Protein AF-A0A9X1LYZ7-F1 (afdb_monomer_lite)

Radius of gyration: 23.99 Å; chains: 1; bounding box: 40×82×45 Å

Sequence (84 aa):
MSETHKLSRNEAAEFLAELGRDISAARLRVTIDGKLGRETPAPVKKLASLPDPPSIDVSGAEASPDESVIESGEAAGVRSRLKQ

Foldseek 3Di:
DDDPPDDDLVRVQVVLVVLQVLLVVLLVVVVVCVVVVHDDDPVSVVSVPDDRGDHDPPVDPPPDDDDDDDDPPPDDDDDDDDDD

pLDDT: mean 78.15, std 20.77, range [38.75, 98.5]

Secondary structure (DSSP, 8-state):
--------HHHHHHHHHHHHHHHHHHHHHHHHHHHTTPPPPHHHHHHHTSPPPPPP----------------------------

Structure (mmCIF, N/CA/C/O backbone):
data_AF-A0A9X1LYZ7-F1
#
_entry.id   AF-A0A9X1LYZ7-F1
#
loop_
_atom_site.group_PDB
_atom_site.id
_atom_site.type_symbol
_atom_site.label_atom_id
_atom_site.label_alt_id
_atom_site.label_comp_id
_atom_site.label_asym_id
_atom_site.label_entity_id
_atom_site.label_seq_id
_atom_site.pdbx_PDB_ins_code
_atom_site.Cartn_x
_atom_site.Cartn_y
_atom_site.Cartn_z
_atom_site.occupancy
_atom_site.B_iso_or_equiv
_atom_site.auth_seq_id
_atom_site.auth_comp_id
_atom_site.auth_asym_id
_atom_site.auth_atom_id
_atom_site.pdbx_PDB_model_num
ATOM 1 N N . MET A 1 1 ? 13.963 25.186 -18.038 1.00 38.75 1 MET A N 1
ATOM 2 C CA . MET A 1 1 ? 14.688 23.977 -18.473 1.00 38.75 1 MET A CA 1
ATOM 3 C C . MET A 1 1 ? 14.671 23.025 -17.290 1.00 38.75 1 MET A C 1
ATOM 5 O O . MET A 1 1 ? 15.343 23.320 -16.314 1.00 38.75 1 MET A O 1
ATOM 9 N N . SER A 1 2 ? 13.829 21.993 -17.300 1.00 52.47 2 SER A N 1
ATOM 10 C CA . SER A 1 2 ? 13.755 21.034 -16.189 1.00 52.47 2 SER A CA 1
ATOM 11 C C . SER A 1 2 ? 14.646 19.849 -16.539 1.00 52.47 2 SER A C 1
ATOM 13 O O . SER A 1 2 ? 14.328 19.108 -17.467 1.00 52.47 2 SER A O 1
ATOM 15 N N . GLU A 1 3 ? 15.782 19.704 -15.860 1.00 56.56 3 GLU A N 1
ATOM 16 C CA . GLU A 1 3 ? 16.630 18.520 -15.998 1.00 56.56 3 GLU A CA 1
ATOM 17 C C . GLU A 1 3 ? 15.855 17.295 -15.510 1.00 56.56 3 GLU A C 1
ATOM 19 O O . GLU A 1 3 ? 15.515 17.171 -14.335 1.00 56.56 3 GLU A O 1
ATOM 24 N N . THR A 1 4 ? 15.540 16.377 -16.420 1.00 65.12 4 THR A N 1
ATOM 25 C CA . THR A 1 4 ? 15.046 15.056 -16.040 1.00 65.12 4 THR A CA 1
ATOM 26 C C . THR A 1 4 ? 16.245 14.241 -15.577 1.00 65.12 4 THR A C 1
ATOM 28 O O . THR A 1 4 ? 16.956 13.666 -16.404 1.00 65.12 4 THR A O 1
ATOM 31 N N . HIS A 1 5 ? 16.492 14.222 -14.268 1.00 61.91 5 HIS A N 1
ATOM 32 C CA . HIS A 1 5 ? 17.48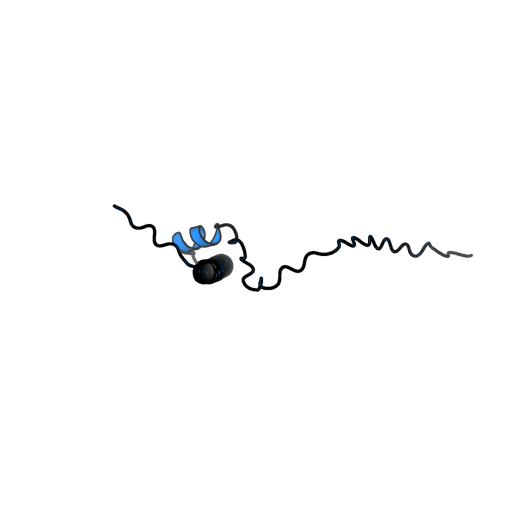4 13.339 -13.666 1.00 61.91 5 HIS A CA 1
ATOM 33 C C . HIS A 1 5 ? 17.033 11.894 -13.925 1.00 61.91 5 HIS A C 1
ATOM 35 O O . HIS A 1 5 ? 16.086 11.401 -13.313 1.00 61.91 5 HIS A O 1
ATOM 41 N N . LYS A 1 6 ? 17.637 11.239 -14.922 1.00 74.06 6 LYS A N 1
ATOM 42 C CA . LYS A 1 6 ? 17.351 9.835 -15.218 1.00 74.06 6 LYS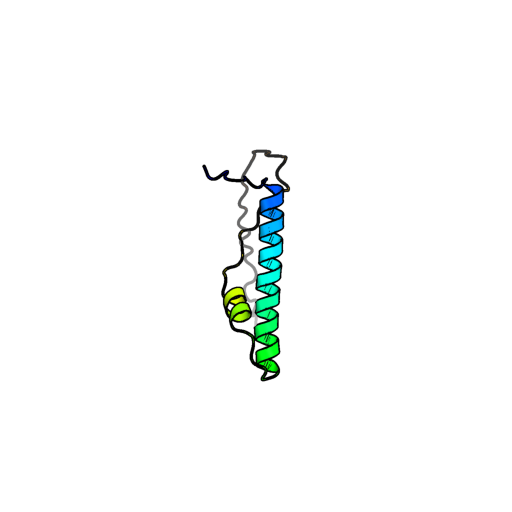 A CA 1
ATOM 43 C C . LYS A 1 6 ? 17.989 9.003 -14.114 1.00 74.06 6 LYS A C 1
ATOM 45 O O . LYS A 1 6 ? 19.212 8.946 -14.040 1.00 74.06 6 LYS A O 1
ATOM 50 N N . LEU A 1 7 ? 17.159 8.400 -13.268 1.00 73.31 7 LEU A N 1
ATOM 51 C CA . LEU A 1 7 ? 17.614 7.379 -12.332 1.00 73.31 7 LEU A CA 1
ATOM 52 C C . LEU A 1 7 ? 18.216 6.221 -13.131 1.00 73.31 7 LEU A C 1
ATOM 54 O O . LEU A 1 7 ? 17.662 5.802 -14.155 1.00 73.31 7 LEU A O 1
ATOM 58 N N . SER A 1 8 ? 19.353 5.717 -12.668 1.00 85.06 8 SER A N 1
ATOM 59 C CA . SER A 1 8 ? 19.927 4.476 -13.172 1.00 85.06 8 SER A CA 1
ATOM 60 C C . SER A 1 8 ? 18.945 3.323 -12.952 1.00 85.06 8 SER A C 1
ATOM 62 O O . SER A 1 8 ? 18.129 3.346 -12.031 1.00 85.06 8 SER A O 1
ATOM 64 N N . ARG A 1 9 ? 19.035 2.268 -13.771 1.00 82.81 9 ARG A N 1
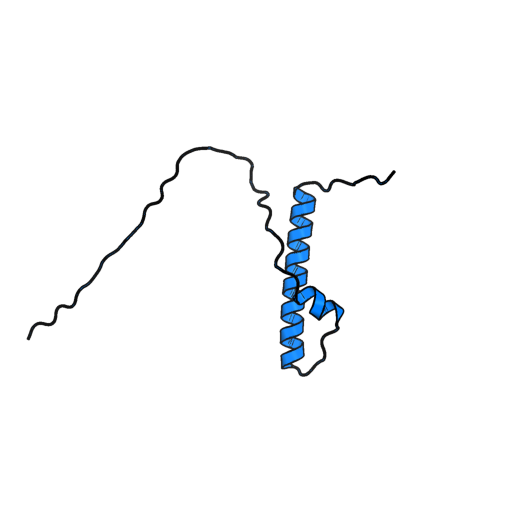ATOM 65 C CA . ARG A 1 9 ? 18.203 1.060 -13.617 1.00 82.81 9 ARG A CA 1
ATOM 66 C C . ARG A 1 9 ? 18.291 0.483 -12.200 1.00 82.81 9 ARG A C 1
ATOM 68 O O . ARG A 1 9 ? 17.279 0.034 -11.673 1.00 82.81 9 ARG A O 1
ATOM 75 N N . ASN A 1 10 ? 19.477 0.523 -11.594 1.00 86.56 10 ASN A N 1
ATOM 76 C CA . ASN A 1 10 ? 19.701 0.006 -10.244 1.00 86.56 10 ASN A CA 1
ATOM 77 C C . ASN A 1 10 ? 19.047 0.903 -9.186 1.00 86.56 10 ASN A C 1
ATOM 79 O O . ASN A 1 10 ? 18.340 0.400 -8.324 1.00 86.56 10 ASN A O 1
ATOM 83 N N . GLU A 1 11 ? 19.185 2.225 -9.314 1.00 88.06 11 GLU A N 1
ATOM 84 C CA . GLU A 1 11 ? 18.536 3.195 -8.419 1.00 88.06 11 GLU A CA 1
ATOM 85 C C . GLU A 1 11 ? 17.008 3.098 -8.508 1.00 88.06 11 GLU A C 1
ATOM 87 O O . GLU A 1 11 ? 16.309 3.145 -7.499 1.00 88.06 11 GLU A O 1
ATOM 92 N N . ALA A 1 12 ? 16.473 2.899 -9.716 1.00 88.88 12 ALA A N 1
ATOM 93 C CA . ALA A 1 12 ? 15.049 2.672 -9.917 1.00 88.88 12 ALA A CA 1
ATOM 94 C C . ALA A 1 12 ? 14.582 1.362 -9.259 1.00 88.88 12 ALA A C 1
ATOM 96 O O . ALA A 1 12 ? 13.516 1.331 -8.648 1.00 88.88 12 ALA A O 1
ATOM 97 N N . ALA A 1 13 ? 15.371 0.288 -9.356 1.00 89.38 13 ALA A N 1
ATOM 98 C CA . ALA A 1 13 ? 15.051 -0.989 -8.723 1.00 89.38 13 ALA A CA 1
ATOM 99 C C . ALA A 1 13 ? 15.063 -0.890 -7.190 1.00 89.38 13 ALA A C 1
ATOM 101 O O . ALA A 1 13 ? 14.140 -1.378 -6.537 1.00 89.38 13 ALA A O 1
ATOM 102 N N . GLU A 1 14 ? 16.066 -0.220 -6.620 1.00 91.38 14 GLU A N 1
ATOM 103 C CA . GLU A 1 14 ? 16.168 0.024 -5.178 1.00 91.38 14 GLU A CA 1
ATOM 104 C C . GLU A 1 14 ? 14.994 0.858 -4.665 1.00 91.38 14 GLU A C 1
ATOM 106 O O . GLU A 1 14 ? 14.353 0.474 -3.684 1.00 91.38 14 GLU A O 1
ATOM 111 N N . PHE A 1 15 ? 14.651 1.933 -5.378 1.00 92.88 15 PHE A N 1
ATOM 112 C CA . PHE A 1 15 ? 13.512 2.782 -5.049 1.00 92.88 15 PHE A CA 1
ATOM 113 C C . PHE A 1 15 ? 12.186 2.010 -5.067 1.00 92.88 15 PHE A C 1
ATOM 115 O O . PHE A 1 15 ? 11.382 2.123 -4.143 1.00 92.88 15 PHE A O 1
ATOM 122 N N . LEU A 1 16 ? 11.947 1.186 -6.092 1.00 93.50 16 LEU A N 1
ATOM 123 C CA . LEU A 1 16 ? 10.730 0.372 -6.177 1.00 93.50 16 LEU A CA 1
ATOM 124 C C . LEU A 1 16 ? 10.670 -0.689 -5.073 1.00 93.50 16 LEU A C 1
ATOM 126 O O . LEU A 1 16 ? 9.599 -0.928 -4.511 1.00 93.50 16 LEU A O 1
ATOM 130 N N . ALA A 1 17 ? 11.805 -1.296 -4.723 1.00 92.94 17 ALA A N 1
ATOM 131 C CA . ALA A 1 17 ? 11.882 -2.243 -3.618 1.00 92.94 17 ALA A CA 1
ATOM 132 C C . ALA A 1 17 ? 11.601 -1.570 -2.265 1.00 92.94 17 ALA A C 1
ATOM 134 O O . ALA A 1 17 ? 10.902 -2.138 -1.425 1.00 92.94 17 ALA A O 1
ATOM 135 N N . GLU A 1 18 ? 12.120 -0.360 -2.048 1.00 95.12 18 GLU A N 1
ATOM 136 C CA . GLU A 1 18 ? 11.831 0.441 -0.857 1.00 95.12 18 GLU A CA 1
ATOM 137 C C . GLU A 1 18 ? 10.352 0.820 -0.778 1.00 95.12 18 GLU A C 1
ATOM 139 O O . GLU A 1 18 ? 9.698 0.518 0.220 1.00 95.12 18 GLU A O 1
ATOM 144 N N . LEU A 1 19 ? 9.786 1.339 -1.868 1.00 95.69 19 LEU A N 1
ATOM 145 C CA . LEU A 1 19 ? 8.364 1.661 -1.953 1.00 95.69 19 LEU A CA 1
ATOM 146 C C . LEU A 1 19 ? 7.478 0.439 -1.654 1.00 95.69 19 LEU A C 1
ATOM 148 O O . LEU A 1 19 ? 6.468 0.550 -0.960 1.00 95.69 19 LEU A O 1
ATOM 152 N N . GLY A 1 20 ? 7.861 -0.745 -2.137 1.00 95.94 20 GLY A N 1
ATOM 153 C CA . GLY A 1 20 ? 7.134 -1.987 -1.869 1.00 95.94 20 GLY A CA 1
ATOM 154 C C . GLY A 1 20 ? 7.156 -2.383 -0.391 1.00 95.94 20 GLY A C 1
ATOM 155 O O . GLY A 1 20 ? 6.134 -2.821 0.155 1.00 95.94 20 GLY A O 1
ATOM 156 N N . ARG A 1 21 ? 8.295 -2.183 0.287 1.00 96.88 21 ARG A N 1
ATOM 157 C CA . ARG A 1 21 ? 8.410 -2.385 1.740 1.00 96.88 21 ARG A CA 1
ATOM 158 C C . ARG A 1 21 ? 7.511 -1.418 2.503 1.00 96.88 21 ARG A C 1
ATOM 160 O O . ARG A 1 21 ? 6.796 -1.858 3.402 1.00 96.88 21 ARG A O 1
ATOM 167 N N . ASP A 1 22 ? 7.481 -0.152 2.105 1.00 97.75 22 ASP A N 1
ATOM 168 C CA . ASP A 1 22 ? 6.664 0.876 2.751 1.00 97.75 22 ASP A CA 1
ATOM 169 C C . ASP A 1 22 ? 5.164 0.606 2.610 1.00 97.75 22 ASP A C 1
ATOM 171 O O . ASP A 1 22 ? 4.417 0.683 3.589 1.00 97.75 22 ASP A O 1
ATOM 175 N N . ILE A 1 23 ? 4.713 0.208 1.417 1.00 98.19 23 ILE A N 1
ATOM 176 C CA . ILE A 1 23 ? 3.320 -0.196 1.176 1.00 98.19 23 ILE A CA 1
ATOM 177 C C . ILE A 1 23 ? 2.958 -1.404 2.048 1.00 98.19 23 ILE A C 1
ATOM 179 O O . ILE A 1 23 ? 1.912 -1.418 2.706 1.00 98.19 23 ILE A O 1
ATOM 183 N N . SER A 1 24 ? 3.841 -2.402 2.112 1.00 97.94 24 SER A N 1
ATOM 184 C C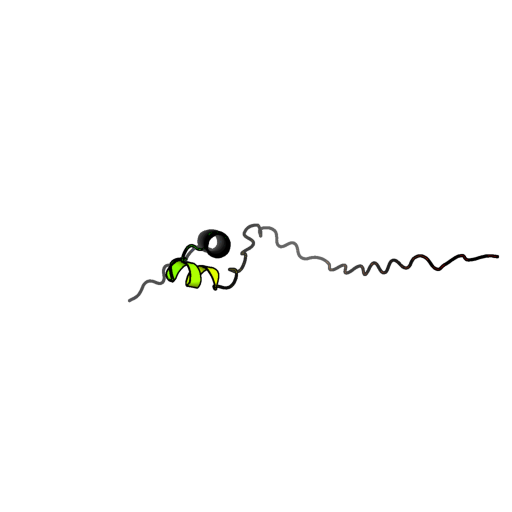A . SER A 1 24 ? 3.636 -3.600 2.933 1.00 97.94 24 SER A CA 1
ATOM 185 C C . SER A 1 24 ? 3.554 -3.259 4.425 1.00 97.94 24 SER A C 1
ATOM 187 O O . SER A 1 24 ? 2.636 -3.703 5.119 1.00 97.94 24 SER A O 1
ATOM 189 N N . ALA A 1 25 ? 4.458 -2.410 4.917 1.00 98.12 25 ALA A N 1
ATOM 190 C CA . ALA A 1 25 ? 4.452 -1.925 6.293 1.00 98.12 25 ALA A CA 1
ATOM 191 C C . ALA A 1 25 ? 3.178 -1.124 6.611 1.00 98.12 25 ALA A C 1
ATOM 193 O O . ALA A 1 25 ? 2.575 -1.314 7.671 1.00 98.12 25 ALA A O 1
ATOM 194 N N . ALA A 1 26 ? 2.710 -0.288 5.680 1.00 98.31 26 ALA A N 1
ATOM 195 C CA . ALA A 1 26 ? 1.468 0.461 5.825 1.00 98.31 26 ALA A CA 1
ATOM 196 C C . ALA A 1 26 ? 0.246 -0.466 5.936 1.00 98.31 26 ALA A C 1
ATOM 198 O O . ALA A 1 26 ? -0.590 -0.276 6.823 1.00 98.31 26 ALA A O 1
ATOM 199 N N . ARG A 1 27 ? 0.156 -1.512 5.103 1.00 98.50 27 ARG A N 1
ATOM 200 C CA . ARG A 1 27 ? -0.922 -2.520 5.177 1.00 98.50 27 ARG A CA 1
ATOM 201 C C . ARG A 1 27 ? -0.911 -3.278 6.505 1.00 98.50 27 ARG A C 1
ATOM 203 O O . ARG A 1 27 ? -1.965 -3.465 7.123 1.00 98.50 27 ARG A O 1
ATOM 210 N N . LEU A 1 28 ? 0.273 -3.670 6.979 1.00 98.38 28 LEU A N 1
ATOM 211 C CA . LEU A 1 28 ? 0.427 -4.289 8.297 1.00 98.38 28 LEU A CA 1
ATOM 212 C C . LEU A 1 28 ? -0.046 -3.347 9.402 1.00 98.38 28 LEU A C 1
ATOM 214 O O . LEU A 1 28 ? -0.802 -3.760 10.283 1.00 98.38 28 LEU A O 1
ATOM 218 N N . ARG A 1 29 ? 0.334 -2.069 9.329 1.00 97.88 29 ARG A N 1
ATOM 219 C CA . ARG A 1 29 ? -0.067 -1.074 10.319 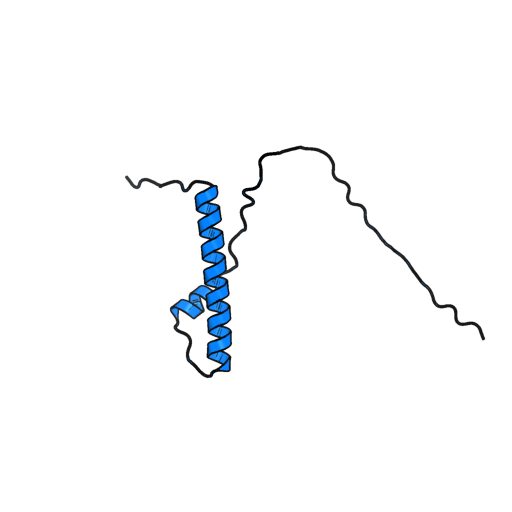1.00 97.88 29 ARG A CA 1
ATOM 220 C C . ARG A 1 29 ? -1.581 -0.886 10.369 1.00 97.88 29 ARG A C 1
ATOM 222 O O . ARG A 1 29 ? -2.139 -0.947 11.459 1.00 97.88 29 ARG A O 1
ATOM 229 N N . VAL A 1 30 ? -2.236 -0.733 9.214 1.00 98.31 30 VAL A N 1
ATOM 230 C CA . VAL A 1 30 ? -3.706 -0.644 9.109 1.00 98.31 30 VAL A CA 1
ATOM 231 C C . VAL A 1 30 ? -4.373 -1.852 9.767 1.00 98.31 30 VAL A C 1
ATOM 233 O O . VAL A 1 30 ? -5.319 -1.705 10.539 1.00 98.31 30 VAL A O 1
ATOM 236 N N . THR A 1 31 ? -3.850 -3.050 9.504 1.00 98.25 31 THR A N 1
ATOM 237 C CA . THR A 1 31 ? -4.390 -4.294 10.065 1.00 98.25 31 THR A CA 1
ATOM 238 C C . THR A 1 31 ? -4.250 -4.338 11.588 1.00 98.25 31 THR A C 1
ATOM 240 O O . THR A 1 31 ? -5.195 -4.699 12.290 1.00 98.25 31 THR A O 1
ATOM 243 N N . ILE A 1 32 ? -3.075 -3.980 12.112 1.00 98.44 32 ILE A N 1
ATOM 244 C CA . ILE A 1 32 ? -2.793 -3.994 13.552 1.00 98.44 32 ILE A CA 1
ATOM 245 C C . ILE A 1 32 ? -3.631 -2.941 14.277 1.00 98.44 32 ILE A C 1
ATOM 247 O O . ILE A 1 32 ? -4.276 -3.263 15.271 1.00 98.44 32 ILE A O 1
ATOM 251 N N . ASP A 1 33 ? -3.661 -1.707 13.777 1.00 98.00 33 ASP A N 1
ATOM 252 C CA . ASP A 1 33 ? -4.449 -0.627 14.371 1.00 98.00 33 ASP A CA 1
ATOM 253 C C . ASP A 1 33 ? -5.943 -0.988 14.397 1.00 98.00 33 ASP A C 1
ATOM 255 O O . ASP A 1 33 ? -6.581 -0.837 15.438 1.00 98.00 33 ASP A O 1
ATOM 259 N N . GLY A 1 34 ? -6.472 -1.579 13.317 1.00 97.88 34 GLY A N 1
ATOM 260 C CA . GLY A 1 34 ? -7.848 -2.080 13.272 1.00 97.88 34 GLY A CA 1
ATOM 261 C C . GLY A 1 34 ? -8.142 -3.139 14.340 1.00 97.88 34 GLY A C 1
ATOM 262 O O . GLY A 1 34 ? -9.168 -3.065 15.013 1.00 97.88 34 GLY A O 1
ATOM 263 N N . LYS A 1 35 ? -7.219 -4.084 14.567 1.00 97.88 35 LYS A N 1
ATOM 264 C CA . LYS A 1 35 ? -7.347 -5.098 15.633 1.00 97.88 35 LYS A CA 1
ATOM 265 C C . LYS A 1 35 ? -7.257 -4.505 17.040 1.00 97.88 35 LYS A C 1
ATOM 267 O O . LYS A 1 35 ? -7.864 -5.036 17.962 1.00 97.88 35 LYS A O 1
ATOM 272 N N . LEU A 1 36 ? -6.496 -3.427 17.208 1.00 97.38 36 LEU A N 1
ATOM 273 C CA . LEU A 1 36 ? -6.317 -2.737 18.487 1.00 97.38 36 LEU A CA 1
ATOM 274 C C . LEU A 1 36 ? -7.380 -1.658 18.750 1.00 97.38 36 LEU A C 1
ATOM 276 O O . LEU A 1 36 ? -7.305 -0.987 19.778 1.00 97.38 36 LEU A O 1
ATOM 280 N N . GLY A 1 37 ? -8.332 -1.450 17.831 1.00 97.06 37 GLY A N 1
ATOM 281 C CA . GLY A 1 37 ? -9.321 -0.371 17.926 1.00 97.06 37 GLY A CA 1
ATOM 282 C C . GLY A 1 37 ? -8.703 1.030 17.854 1.00 97.06 37 GLY A C 1
ATOM 283 O O . GLY A 1 37 ? -9.276 1.987 18.367 1.00 97.06 37 GLY A O 1
ATOM 284 N N . ARG A 1 38 ? -7.513 1.156 17.257 1.00 96.56 38 ARG A N 1
ATOM 285 C CA . ARG A 1 38 ? -6.810 2.427 17.062 1.00 96.56 38 ARG A CA 1
ATOM 286 C C . ARG A 1 38 ? -7.106 2.977 15.677 1.00 96.56 38 ARG A C 1
ATOM 288 O O . ARG A 1 38 ? -7.213 2.236 14.703 1.00 96.56 38 ARG A O 1
ATOM 295 N N . GLU A 1 39 ? -7.193 4.296 15.575 1.00 95.81 39 GLU A N 1
ATOM 296 C CA . GLU A 1 39 ? -7.338 4.938 14.277 1.00 95.81 39 GLU A CA 1
ATOM 297 C C . GLU A 1 39 ? -5.988 5.009 13.552 1.00 95.81 39 GLU A C 1
ATOM 299 O O . GLU A 1 39 ? -5.028 5.602 14.045 1.00 95.81 39 GLU A O 1
ATOM 304 N N . THR A 1 40 ? -5.916 4.427 12.353 1.00 97.81 40 THR A N 1
ATOM 305 C CA . THR A 1 40 ? -4.749 4.594 11.479 1.00 97.81 40 THR A CA 1
ATOM 306 C C . THR A 1 40 ? -4.780 5.958 10.780 1.00 97.81 40 THR A C 1
ATOM 308 O O . THR A 1 40 ? -5.814 6.306 10.191 1.00 97.81 40 THR A O 1
ATOM 311 N N . PRO A 1 41 ? -3.655 6.697 10.738 1.00 97.62 41 PRO A N 1
ATOM 312 C CA . PRO A 1 41 ? -3.566 7.969 10.028 1.00 97.62 41 PRO A CA 1
ATOM 313 C C . PRO A 1 41 ? -3.949 7.858 8.545 1.00 97.62 41 PRO A C 1
ATOM 315 O O . PRO A 1 41 ? -3.567 6.910 7.852 1.00 97.62 41 PRO A O 1
ATOM 318 N N . ALA A 1 42 ? -4.654 8.867 8.026 1.00 97.62 42 ALA A N 1
ATOM 319 C CA . ALA A 1 42 ? -5.099 8.902 6.630 1.00 97.62 42 ALA A CA 1
ATOM 320 C C . ALA A 1 42 ? -3.968 8.736 5.586 1.00 97.62 42 ALA A C 1
ATOM 322 O O . ALA A 1 42 ? -4.190 8.018 4.610 1.00 97.62 42 ALA A O 1
ATOM 323 N N . PRO A 1 43 ? -2.757 9.312 5.757 1.00 97.50 43 PRO A N 1
ATOM 324 C CA . PRO A 1 43 ? -1.650 9.087 4.822 1.00 97.50 43 PRO A CA 1
ATOM 325 C C . PRO A 1 43 ? -1.227 7.616 4.737 1.00 97.50 43 PRO A C 1
ATOM 327 O O . PRO A 1 43 ? -0.970 7.113 3.649 1.00 97.50 43 PRO A O 1
ATOM 330 N N . VAL A 1 44 ? -1.234 6.904 5.866 1.00 97.38 44 VAL A N 1
ATOM 331 C CA . VAL A 1 44 ? -0.870 5.481 5.930 1.00 97.38 44 VAL A CA 1
ATOM 332 C C . VAL A 1 44 ? -1.939 4.623 5.255 1.00 97.38 44 VAL A C 1
ATOM 334 O O . VAL A 1 44 ? -1.607 3.709 4.509 1.00 97.38 44 VAL A O 1
ATOM 337 N N . LYS A 1 45 ? -3.226 4.955 5.433 1.00 97.88 45 LYS A N 1
ATOM 338 C CA . LYS A 1 45 ? -4.326 4.295 4.704 1.00 97.88 45 LYS A CA 1
ATOM 339 C C . LYS A 1 45 ? -4.192 4.479 3.188 1.00 97.88 45 LYS A C 1
ATOM 341 O O . LYS A 1 45 ? -4.373 3.520 2.444 1.00 97.88 45 LYS A O 1
ATOM 346 N N . LYS A 1 46 ? -3.836 5.687 2.733 1.00 97.94 46 LYS A N 1
ATOM 347 C CA . LYS A 1 46 ? -3.577 5.966 1.310 1.00 97.94 46 LYS A CA 1
ATOM 348 C C . LYS A 1 46 ? -2.394 5.151 0.790 1.00 97.94 46 LYS A C 1
ATOM 350 O O . LYS A 1 46 ? -2.520 4.510 -0.247 1.00 97.94 46 LYS A O 1
ATOM 355 N N . LEU A 1 47 ? -1.291 5.114 1.532 1.00 97.50 47 LEU A N 1
ATOM 356 C CA . LEU A 1 47 ? -0.111 4.332 1.164 1.00 97.50 47 LEU A CA 1
ATOM 357 C C . LEU A 1 47 ? -0.424 2.829 1.074 1.00 97.50 47 LEU A C 1
ATOM 359 O O . LEU A 1 47 ? -0.063 2.181 0.100 1.00 97.50 47 LEU A O 1
ATOM 363 N N . ALA A 1 48 ? -1.183 2.292 2.031 1.00 97.62 48 ALA A N 1
ATOM 364 C CA . ALA A 1 48 ? -1.602 0.891 2.043 1.00 97.62 48 ALA A CA 1
ATOM 365 C C . ALA A 1 48 ? -2.508 0.506 0.856 1.00 97.62 48 ALA A C 1
ATOM 367 O O . ALA A 1 48 ? -2.528 -0.660 0.458 1.00 97.62 48 ALA A O 1
ATOM 368 N N . SER A 1 49 ? -3.256 1.472 0.306 1.00 97.69 49 SER A N 1
ATOM 369 C CA . SER A 1 49 ? -4.132 1.275 -0.857 1.00 97.69 49 SER A CA 1
ATOM 370 C C . SER A 1 49 ? -3.413 1.296 -2.208 1.00 97.69 49 SER A C 1
ATOM 372 O O . SER A 1 49 ? -4.045 1.012 -3.224 1.00 97.69 49 SER A O 1
ATOM 374 N N . LEU A 1 50 ? -2.119 1.629 -2.244 1.00 97.44 50 LEU A N 1
ATOM 375 C CA . LEU A 1 50 ? -1.358 1.595 -3.488 1.00 97.44 50 LEU A CA 1
ATOM 376 C C . LEU A 1 50 ? -1.173 0.148 -3.978 1.00 97.44 50 LEU A C 1
ATOM 378 O O . LEU A 1 50 ? -1.065 -0.766 -3.150 1.00 97.44 50 LEU A O 1
ATOM 382 N N . PRO A 1 51 ? -1.134 -0.074 -5.305 1.00 96.00 51 PRO A N 1
ATOM 383 C CA . PRO A 1 51 ? -0.767 -1.366 -5.870 1.00 96.00 51 PRO A CA 1
ATOM 384 C C . PRO A 1 51 ? 0.698 -1.692 -5.567 1.00 96.00 51 PRO A C 1
ATOM 386 O O . PRO A 1 51 ? 1.504 -0.796 -5.309 1.00 96.00 51 PRO A O 1
ATOM 389 N N . ASP A 1 52 ? 1.042 -2.975 -5.623 1.00 92.50 52 ASP A N 1
ATOM 390 C CA . ASP A 1 52 ? 2.426 -3.401 -5.427 1.00 92.50 52 ASP A CA 1
ATOM 391 C C . ASP A 1 52 ? 3.299 -2.895 -6.590 1.00 92.50 52 ASP A C 1
ATOM 393 O O . ASP A 1 52 ? 2.875 -2.958 -7.752 1.00 92.50 52 ASP A O 1
ATOM 397 N N . PRO A 1 53 ? 4.498 -2.356 -6.308 1.00 91.19 53 PRO A N 1
ATOM 398 C CA . PRO A 1 53 ? 5.368 -1.835 -7.347 1.00 91.19 53 PRO A CA 1
ATOM 399 C C . PRO A 1 53 ? 5.932 -2.974 -8.209 1.00 91.19 53 PRO A C 1
ATOM 401 O O . PRO A 1 53 ? 6.134 -4.090 -7.721 1.00 91.19 53 PRO A O 1
ATOM 404 N N . PRO A 1 54 ? 6.221 -2.709 -9.494 1.00 89.31 54 PRO A N 1
ATOM 405 C CA . PRO A 1 54 ? 6.842 -3.697 -10.363 1.00 89.31 54 PRO A CA 1
ATOM 406 C C . PRO A 1 54 ? 8.227 -4.082 -9.834 1.00 89.31 54 PRO A C 1
ATOM 408 O O . PRO A 1 54 ? 9.005 -3.229 -9.408 1.00 89.31 54 PRO A O 1
ATOM 411 N N . SER A 1 55 ? 8.552 -5.372 -9.889 1.00 82.69 55 SER A N 1
ATOM 412 C CA . SER A 1 55 ? 9.899 -5.856 -9.579 1.00 82.69 55 SER A CA 1
ATOM 413 C C . SER A 1 55 ? 10.786 -5.730 -10.816 1.00 82.69 55 SER A C 1
ATOM 415 O O . SER A 1 55 ? 10.435 -6.226 -11.886 1.00 82.69 55 SER A O 1
ATOM 417 N N . ILE A 1 56 ? 11.932 -5.061 -10.677 1.00 82.12 56 ILE A N 1
ATOM 418 C CA . ILE A 1 56 ? 12.963 -5.012 -11.716 1.00 82.12 56 ILE A CA 1
ATOM 419 C C . ILE A 1 56 ? 13.978 -6.101 -11.397 1.00 82.12 56 ILE A C 1
ATOM 421 O O . ILE A 1 56 ? 14.662 -6.030 -10.378 1.00 82.12 56 ILE A O 1
ATOM 425 N N . ASP A 1 57 ? 14.100 -7.086 -12.283 1.00 77.88 57 ASP A N 1
ATOM 426 C CA . ASP A 1 57 ? 15.211 -8.026 -12.216 1.00 77.88 57 ASP A CA 1
ATOM 427 C C . ASP A 1 57 ? 16.501 -7.296 -12.624 1.00 77.88 57 ASP A C 1
ATOM 429 O O . ASP A 1 57 ? 16.672 -6.872 -13.774 1.00 77.88 57 ASP A O 1
ATOM 433 N N . VAL A 1 58 ? 17.384 -7.070 -11.654 1.00 67.75 58 VAL A N 1
ATOM 434 C CA . VAL A 1 58 ? 18.716 -6.483 -11.858 1.00 67.75 58 VAL A CA 1
ATOM 435 C C . VAL A 1 58 ? 19.790 -7.555 -12.081 1.00 67.75 58 VAL A C 1
ATOM 437 O O . VAL A 1 58 ? 20.941 -7.210 -12.323 1.00 67.75 58 VAL A O 1
ATOM 440 N N . SER A 1 59 ? 19.424 -8.843 -12.085 1.00 63.06 59 SER A N 1
ATOM 441 C CA . SER A 1 59 ? 20.332 -9.982 -12.286 1.00 63.06 59 SER A CA 1
ATOM 442 C C . SER A 1 59 ? 20.615 -10.311 -13.766 1.00 63.06 59 SER A C 1
ATOM 444 O O . SER A 1 59 ? 21.200 -11.349 -14.072 1.00 63.06 59 SER A O 1
ATOM 446 N N . GLY A 1 60 ? 20.219 -9.444 -14.702 1.00 52.22 60 GLY A N 1
ATOM 447 C CA . GLY A 1 60 ? 20.281 -9.691 -16.148 1.00 52.22 60 GLY A CA 1
ATOM 448 C C . GLY A 1 60 ? 21.562 -9.223 -16.851 1.00 52.22 60 GLY A C 1
ATOM 449 O O . GLY A 1 60 ? 21.502 -8.310 -17.673 1.00 52.22 60 GLY A O 1
ATOM 450 N N . ALA A 1 61 ? 22.688 -9.870 -16.558 1.00 55.53 61 ALA A N 1
ATOM 451 C CA . ALA A 1 61 ? 23.745 -10.193 -17.525 1.00 55.53 61 ALA A CA 1
ATOM 452 C C . ALA A 1 61 ? 23.992 -11.693 -17.306 1.00 55.53 61 ALA A C 1
ATOM 454 O O . ALA A 1 61 ? 24.591 -12.072 -16.311 1.00 55.53 61 ALA A O 1
ATOM 455 N N . GLU A 1 62 ? 23.242 -12.577 -17.956 1.00 46.53 62 GLU A N 1
ATOM 456 C CA . GLU A 1 62 ? 23.482 -13.034 -19.322 1.00 46.53 62 GLU A CA 1
ATOM 457 C C . GLU A 1 62 ? 22.146 -13.229 -20.055 1.00 46.53 62 GLU A C 1
ATOM 459 O O . GLU A 1 62 ? 21.320 -14.059 -19.674 1.00 46.53 62 GLU A O 1
ATOM 46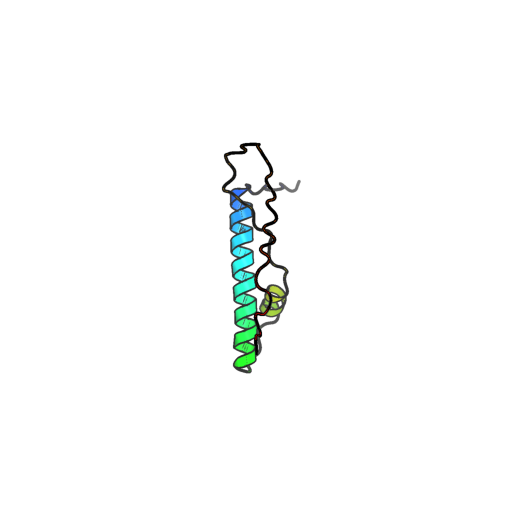4 N N . ALA A 1 63 ? 21.936 -12.501 -21.150 1.00 54.09 63 ALA A N 1
ATOM 465 C CA . ALA A 1 63 ? 20.986 -12.940 -22.161 1.00 54.09 63 ALA A CA 1
ATOM 466 C C . ALA A 1 63 ? 21.624 -14.120 -22.910 1.00 54.09 63 ALA A C 1
ATOM 468 O O . ALA A 1 63 ? 22.373 -13.914 -23.861 1.00 54.09 63 ALA A O 1
ATOM 469 N N . SER A 1 64 ? 21.349 -15.348 -22.470 1.00 44.50 64 SER A N 1
ATOM 470 C CA . SER A 1 64 ? 21.502 -16.530 -23.318 1.00 44.50 64 SER A CA 1
ATOM 471 C C . SER A 1 64 ? 20.132 -16.829 -23.930 1.00 44.50 64 SER A C 1
ATOM 473 O O . SER A 1 64 ? 19.194 -17.124 -23.185 1.00 44.50 64 SER A O 1
ATOM 475 N N . PRO A 1 65 ? 19.956 -16.679 -25.253 1.00 61.88 65 PRO A N 1
ATOM 476 C CA . PRO A 1 65 ? 18.771 -17.170 -25.917 1.00 61.88 65 PRO A CA 1
ATOM 477 C C . PRO A 1 65 ? 19.026 -18.641 -26.234 1.00 61.88 65 PRO A C 1
ATOM 479 O O . PRO A 1 65 ? 19.830 -18.919 -27.112 1.00 61.88 65 PRO A O 1
ATOM 482 N N . ASP A 1 66 ? 18.379 -19.571 -25.538 1.00 47.69 66 ASP A N 1
ATOM 483 C CA . ASP A 1 66 ? 17.780 -20.693 -26.257 1.00 47.69 66 ASP A CA 1
ATOM 484 C C . ASP A 1 66 ? 16.805 -21.525 -25.420 1.00 47.69 66 ASP A C 1
ATOM 486 O O . ASP A 1 66 ? 17.016 -21.833 -24.251 1.00 47.69 66 ASP A O 1
ATOM 490 N N . GLU A 1 67 ? 15.737 -21.868 -26.132 1.00 48.47 67 GLU A N 1
ATOM 491 C CA . GLU A 1 67 ? 14.809 -22.982 -25.966 1.00 48.47 67 GLU A CA 1
ATOM 492 C C . GLU A 1 67 ? 13.862 -23.047 -24.756 1.00 48.47 67 GLU A C 1
ATOM 494 O O . GLU A 1 67 ? 14.125 -23.530 -23.657 1.00 48.47 67 GLU A O 1
ATOM 499 N N . SER A 1 68 ? 12.630 -22.671 -25.094 1.00 54.19 68 SER A N 1
ATOM 500 C CA . SER A 1 68 ? 11.383 -23.276 -24.653 1.00 54.19 68 SER A CA 1
ATOM 501 C C . SER A 1 68 ? 11.438 -24.801 -24.480 1.00 54.19 68 SER A C 1
ATOM 503 O O . SER A 1 68 ? 11.571 -25.523 -25.465 1.00 54.19 68 SER A O 1
ATOM 505 N N . VAL A 1 69 ? 11.115 -25.290 -23.282 1.00 46.03 69 VAL A N 1
ATOM 506 C CA . VAL A 1 69 ? 10.380 -26.553 -23.125 1.00 46.03 69 VAL A CA 1
ATOM 507 C C . VAL A 1 69 ? 9.284 -26.347 -22.085 1.00 46.03 69 VAL A C 1
ATOM 509 O O . VAL A 1 69 ? 9.513 -26.290 -20.880 1.00 46.03 69 VAL A O 1
ATOM 512 N N . ILE A 1 70 ? 8.064 -26.205 -22.590 1.00 52.94 70 ILE A N 1
ATOM 513 C CA . ILE A 1 70 ? 6.829 -26.449 -21.849 1.00 52.94 70 ILE A CA 1
ATOM 514 C C . ILE A 1 70 ? 6.679 -27.968 -21.788 1.00 52.94 70 ILE A C 1
ATOM 516 O O . ILE A 1 70 ? 6.357 -28.583 -22.802 1.00 52.94 70 ILE A O 1
ATOM 520 N N . GLU A 1 71 ? 6.914 -28.578 -20.629 1.00 41.31 71 GLU A N 1
ATOM 521 C CA . GLU A 1 71 ? 6.528 -29.970 -20.399 1.00 41.31 71 GLU A CA 1
ATOM 522 C C . GLU A 1 71 ? 5.312 -30.003 -19.472 1.00 41.31 71 GLU A C 1
ATOM 524 O O . GLU A 1 71 ? 5.390 -29.853 -18.251 1.00 41.31 71 GLU A O 1
ATOM 529 N N . SER A 1 72 ? 4.147 -30.143 -20.103 1.00 53.94 72 SER A N 1
ATOM 530 C CA . SER A 1 72 ? 2.882 -30.479 -19.464 1.00 53.94 72 SER A CA 1
ATOM 531 C C . SER A 1 72 ? 2.982 -31.862 -18.819 1.00 53.94 72 SER A C 1
ATOM 533 O O . SER A 1 72 ? 2.805 -32.884 -19.475 1.00 53.94 72 SER A O 1
ATOM 535 N N . GLY A 1 73 ? 3.240 -31.897 -17.514 1.00 46.19 73 GLY A N 1
ATOM 536 C CA . GLY A 1 73 ? 3.151 -33.106 -16.698 1.00 46.19 73 GLY A CA 1
ATOM 537 C C . GLY A 1 73 ? 1.715 -33.392 -16.257 1.00 46.19 73 GLY A C 1
ATOM 538 O O . GLY A 1 73 ? 1.353 -33.132 -15.111 1.00 46.19 73 GLY A O 1
ATOM 539 N N . GLU A 1 74 ? 0.894 -33.938 -17.156 1.00 51.38 74 GLU A N 1
ATOM 540 C CA . GLU A 1 74 ? -0.383 -34.573 -16.812 1.00 51.38 74 GLU A CA 1
ATOM 541 C C . GLU A 1 74 ? -0.109 -35.943 -16.169 1.00 51.38 74 GLU A C 1
ATOM 543 O O . GLU A 1 74 ? 0.023 -36.962 -16.844 1.00 51.38 74 GLU A O 1
ATOM 548 N N . ALA A 1 75 ? 0.015 -35.980 -14.840 1.00 53.41 75 ALA A N 1
ATOM 549 C CA . ALA A 1 75 ? 0.141 -37.229 -14.095 1.00 53.41 75 ALA A CA 1
ATOM 550 C C . ALA A 1 75 ? -1.246 -37.750 -13.690 1.00 53.41 75 ALA A C 1
ATOM 552 O O . ALA A 1 75 ? -1.781 -37.448 -12.623 1.00 53.41 75 ALA A O 1
ATOM 553 N N . ALA A 1 76 ? -1.821 -38.565 -14.570 1.00 50.94 76 ALA A N 1
ATOM 554 C CA . ALA A 1 76 ? -2.940 -39.438 -14.263 1.00 50.94 76 ALA A CA 1
ATOM 555 C C . ALA A 1 76 ? -2.533 -40.529 -13.249 1.00 50.94 76 ALA A C 1
ATOM 557 O O . ALA A 1 76 ? -1.588 -41.284 -13.467 1.00 50.94 76 ALA A O 1
ATOM 558 N N . GLY A 1 77 ? -3.305 -40.675 -12.173 1.00 45.53 77 GLY A N 1
ATOM 559 C CA . GLY A 1 77 ? -3.255 -41.821 -11.260 1.00 45.53 77 GLY A CA 1
ATOM 560 C C . GLY A 1 77 ? -4.110 -41.535 -10.022 1.00 45.53 77 GLY A C 1
ATOM 561 O O . GLY A 1 77 ? -4.000 -40.470 -9.442 1.00 45.53 77 GLY A O 1
ATOM 562 N N . VAL A 1 78 ? -5.014 -42.383 -9.538 1.00 57.19 78 VAL A N 1
ATOM 563 C CA . VAL A 1 78 ? -5.206 -43.819 -9.730 1.00 57.19 78 VAL A CA 1
ATOM 564 C C . VAL A 1 78 ? -6.694 -44.112 -9.516 1.00 57.19 78 VAL A C 1
ATOM 566 O O . VAL A 1 78 ? -7.290 -43.698 -8.522 1.00 57.19 78 VAL A O 1
ATOM 569 N N . ARG A 1 79 ? -7.305 -44.832 -10.462 1.00 52.53 79 ARG A N 1
ATOM 570 C CA . ARG A 1 79 ? -8.680 -45.326 -10.348 1.00 52.53 79 ARG A CA 1
ATOM 571 C C . ARG A 1 79 ? -8.770 -46.430 -9.292 1.00 52.53 79 ARG A C 1
ATOM 573 O O . ARG A 1 79 ? -7.966 -47.359 -9.265 1.00 52.53 79 ARG A O 1
ATOM 580 N N . SER A 1 80 ? -9.797 -46.280 -8.466 1.00 51.72 80 SER A N 1
ATOM 581 C CA . SER A 1 80 ? -10.471 -47.261 -7.617 1.00 51.72 80 SER A CA 1
ATOM 582 C C . SER A 1 80 ? -10.232 -48.736 -7.974 1.00 51.72 80 SER A C 1
ATOM 584 O O . SER A 1 80 ? -10.539 -49.197 -9.072 1.00 51.72 80 SER A O 1
ATOM 586 N N . ARG A 1 81 ? -9.793 -49.518 -6.981 1.00 56.19 81 ARG A N 1
ATOM 587 C CA . ARG A 1 81 ? -9.894 -50.982 -7.001 1.00 56.19 81 ARG A CA 1
ATOM 588 C C . ARG A 1 81 ? -10.745 -51.435 -5.815 1.00 56.19 81 ARG A C 1
ATOM 590 O O . ARG A 1 81 ? -10.234 -51.804 -4.766 1.00 56.19 81 ARG A O 1
ATOM 597 N N . LEU A 1 82 ? -12.059 -51.360 -6.009 1.00 56.22 82 LEU A N 1
ATOM 598 C CA . LEU A 1 82 ? -13.054 -52.075 -5.218 1.00 56.22 82 LEU A CA 1
ATOM 599 C C . LEU A 1 82 ? -13.176 -53.477 -5.830 1.00 56.22 82 LEU A C 1
ATOM 601 O O . LEU A 1 82 ? -13.557 -53.607 -6.992 1.00 56.22 82 LEU A O 1
ATOM 605 N N . LYS A 1 83 ? -12.821 -54.517 -5.078 1.00 52.38 83 LYS A N 1
ATOM 606 C CA . LYS A 1 83 ? -13.270 -55.883 -5.354 1.00 52.38 83 LYS A CA 1
ATOM 607 C C . LYS A 1 83 ? -13.908 -56.429 -4.083 1.00 52.38 83 LYS A C 1
ATOM 609 O O . LYS A 1 83 ? -13.271 -56.423 -3.032 1.00 52.38 83 LYS A O 1
ATOM 614 N N . GLN A 1 84 ? -15.180 -56.791 -4.232 1.00 57.16 84 GLN A N 1
ATOM 615 C CA . GLN A 1 84 ? -15.878 -57.771 -3.407 1.00 57.16 84 GLN A CA 1
ATOM 616 C C . GLN A 1 84 ? -15.255 -59.154 -3.605 1.00 57.16 84 GLN A C 1
ATOM 618 O O . GLN A 1 84 ? -14.670 -59.375 -4.696 1.00 57.16 84 GLN A O 1
#

Organism: NCBI:txid2886940